Protein AF-A0A170VTJ0-F1 (afdb_monomer)

pLDDT: mean 81.08, std 13.84, range [34.47, 97.25]

Foldseek 3Di:
DVVQVVCVVVVHHGDDDPPDQQWFAQDWADPQDADPVVRDGQDTADGRDHFAFDDDVPVPDGGGVVVLVVLVVVLVVCVVVQWDQFPVRDIDGLDPPCNVVQSVCQACVPPPHRHNVHYNNPVVVVVRNRCNPVPD

Radius of gyration: 18.06 Å; Cα contacts (8 Å, |Δi|>4): 154; chains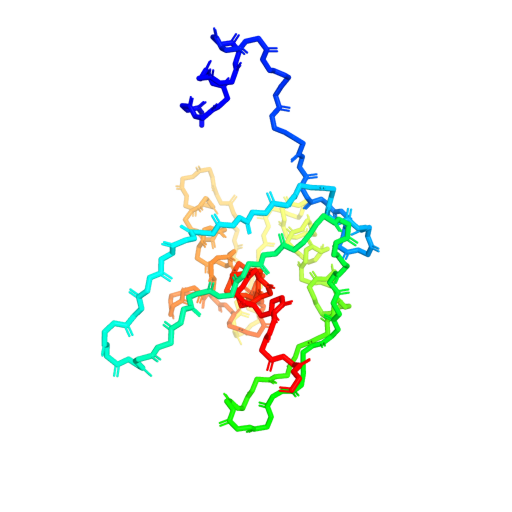: 1; bounding box: 44×30×50 Å

Secondary structure (DSSP, 8-state):
-HHHHHHHHTT-PPPPP---TTS-B---B----EETTTTEEPPPBPTTBPP--EEETTTTEEE-HHHHHHHHHHHHHHHHHTEEE-TTS-EEE--TTTHHHHHHHHHHT-TT-S-TTS--HHHHHHHHHH-TTS--

Structure (mmCIF, N/CA/C/O backbone):
data_AF-A0A170VTJ0-F1
#
_entry.id   AF-A0A170VTJ0-F1
#
loop_
_atom_site.group_PDB
_atom_site.id
_atom_site.type_symbol
_atom_site.label_atom_id
_atom_site.label_alt_id
_atom_site.label_comp_id
_atom_site.label_asym_id
_atom_site.label_entity_id
_atom_site.label_seq_id
_atom_site.pdbx_PDB_ins_code
_atom_sit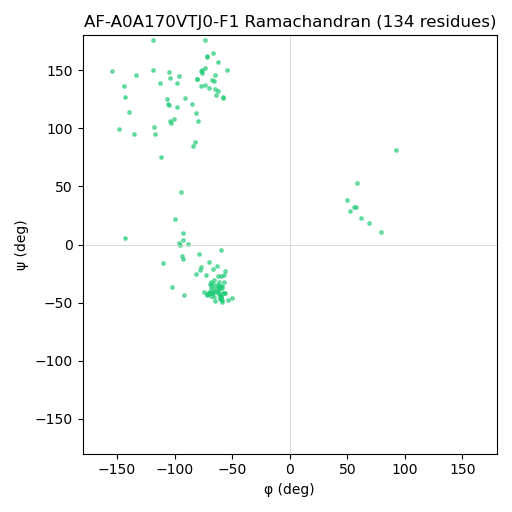e.Cartn_x
_atom_site.Cartn_y
_atom_site.Cartn_z
_atom_site.occupancy
_atom_site.B_iso_or_equiv
_atom_site.auth_seq_id
_atom_site.auth_comp_id
_atom_site.auth_asym_id
_atom_site.auth_atom_id
_atom_site.pdbx_PDB_model_num
ATOM 1 N N . ALA A 1 1 ? -12.812 7.805 -6.787 1.00 85.88 1 ALA A N 1
ATOM 2 C CA . ALA A 1 1 ? -13.936 7.793 -7.757 1.00 85.88 1 ALA A CA 1
ATOM 3 C C . ALA A 1 1 ? -13.536 8.336 -9.134 1.00 85.88 1 ALA A C 1
ATOM 5 O O . ALA A 1 1 ? -13.617 7.577 -10.090 1.00 85.88 1 ALA A O 1
ATOM 6 N N . ARG A 1 2 ? -13.043 9.583 -9.238 1.00 95.25 2 ARG A N 1
ATOM 7 C CA . ARG A 1 2 ? -12.672 10.238 -10.515 1.00 95.25 2 ARG A CA 1
ATOM 8 C C . ARG A 1 2 ? -11.767 9.395 -11.427 1.00 95.25 2 ARG A C 1
ATOM 10 O O . ARG A 1 2 ? -12.092 9.212 -12.588 1.00 95.25 2 ARG A O 1
ATOM 17 N N . TYR A 1 3 ? -10.712 8.785 -10.882 1.00 94.06 3 TYR A N 1
ATOM 18 C CA . TYR A 1 3 ? -9.784 7.955 -11.666 1.00 94.06 3 TYR A CA 1
ATOM 19 C C . TYR A 1 3 ? -10.463 6.794 -12.419 1.00 94.06 3 TYR A C 1
ATOM 21 O O . TYR A 1 3 ? -10.166 6.553 -13.582 1.00 94.06 3 TYR A O 1
ATOM 29 N N . ASN A 1 4 ? -11.419 6.097 -11.792 1.00 93.94 4 ASN A N 1
ATOM 30 C CA . ASN A 1 4 ? -12.151 5.022 -12.470 1.00 93.94 4 ASN A CA 1
ATOM 31 C C . ASN A 1 4 ? -13.058 5.552 -13.585 1.00 93.94 4 ASN A C 1
ATOM 33 O O . ASN A 1 4 ? -13.262 4.851 -14.569 1.00 93.94 4 ASN A O 1
ATOM 37 N N . PHE A 1 5 ? -13.598 6.762 -13.435 1.00 96.25 5 PHE A N 1
ATOM 38 C CA . PHE A 1 5 ? -14.423 7.378 -14.469 1.00 96.25 5 PHE A CA 1
ATOM 39 C C . PHE A 1 5 ? -13.593 7.661 -15.724 1.00 96.25 5 PHE A C 1
ATOM 41 O O . PHE A 1 5 ? -13.950 7.202 -16.804 1.00 96.25 5 PHE A O 1
ATOM 48 N N . GLU A 1 6 ? -12.422 8.280 -15.557 1.00 96.69 6 GLU A N 1
ATOM 49 C CA . GLU A 1 6 ? -11.484 8.527 -16.658 1.00 96.69 6 GLU A CA 1
ATOM 50 C C . GLU A 1 6 ? -11.071 7.237 -17.373 1.00 96.69 6 GLU A C 1
ATOM 52 O O . GLU A 1 6 ? -11.042 7.182 -18.601 1.00 96.69 6 GLU A O 1
ATOM 57 N N . ARG A 1 7 ? -10.805 6.159 -16.625 1.00 97.06 7 ARG A N 1
ATOM 58 C CA . ARG A 1 7 ? -10.490 4.847 -17.213 1.00 97.06 7 ARG A CA 1
ATOM 59 C C . ARG A 1 7 ? -11.613 4.342 -18.111 1.00 97.06 7 ARG A C 1
ATOM 61 O O . ARG A 1 7 ? -11.345 3.953 -19.243 1.00 97.06 7 ARG A O 1
ATOM 68 N N . LEU A 1 8 ? -12.855 4.394 -17.635 1.00 96.50 8 LEU A N 1
ATOM 69 C CA . LEU A 1 8 ? -14.015 3.952 -18.409 1.00 96.50 8 LEU A CA 1
ATOM 70 C C . LEU A 1 8 ? -14.219 4.810 -19.666 1.00 96.50 8 LEU A C 1
ATOM 72 O O . LEU A 1 8 ? -14.475 4.258 -20.733 1.00 96.50 8 LEU A O 1
ATOM 76 N N . CYS A 1 9 ? -14.026 6.130 -19.574 1.00 97.19 9 CYS A N 1
ATOM 77 C CA . CYS A 1 9 ? -14.058 7.029 -20.732 1.00 97.19 9 CYS A CA 1
ATOM 78 C C . CYS A 1 9 ? -12.960 6.720 -21.763 1.00 97.19 9 CYS A C 1
ATOM 80 O O . CYS A 1 9 ? -13.150 6.969 -22.949 1.00 97.19 9 CYS A O 1
ATOM 82 N N . ASN A 1 10 ? -11.843 6.137 -21.327 1.00 97.25 10 ASN A N 1
ATOM 83 C CA . ASN A 1 10 ? -10.725 5.729 -22.179 1.00 97.25 10 ASN A CA 1
ATOM 84 C C . ASN A 1 10 ? -10.731 4.221 -22.504 1.00 97.25 10 ASN A C 1
ATOM 86 O O . ASN A 1 10 ? -9.693 3.662 -22.852 1.00 97.25 10 ASN A O 1
ATOM 90 N N . ASN A 1 11 ? -11.888 3.551 -22.400 1.00 95.88 11 ASN A N 1
ATOM 91 C CA . ASN A 1 11 ? -12.061 2.125 -22.709 1.00 95.88 11 ASN A CA 1
ATOM 92 C C . ASN A 1 11 ? -11.137 1.184 -21.903 1.00 95.88 11 ASN A C 1
ATOM 94 O O . ASN A 1 11 ? -10.714 0.128 -22.374 1.00 95.88 11 ASN A O 1
ATOM 98 N N . LEU A 1 12 ? -10.813 1.569 -20.669 1.00 96.50 12 LEU A N 1
ATOM 99 C CA . LEU A 1 12 ? -10.052 0.760 -19.724 1.00 96.50 12 LEU A CA 1
ATOM 100 C C . LEU A 1 12 ? -10.978 0.176 -18.655 1.00 96.50 12 LEU A C 1
ATOM 102 O O . LEU A 1 12 ? -11.888 0.836 -18.150 1.00 96.50 12 LEU A O 1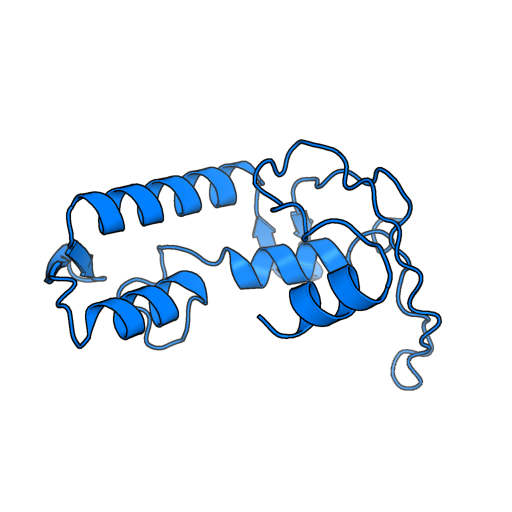
ATOM 106 N N . ALA A 1 13 ? -10.691 -1.058 -18.238 1.00 96.06 13 ALA A N 1
ATOM 107 C CA . ALA A 1 13 ? -11.365 -1.676 -17.102 1.00 96.06 13 ALA A CA 1
ATOM 108 C C . ALA A 1 13 ? -11.101 -0.899 -15.798 1.00 96.06 13 ALA A C 1
ATOM 110 O O . ALA A 1 13 ? -10.087 -0.204 -15.662 1.00 96.06 13 ALA A O 1
ATOM 111 N N . ARG A 1 14 ? -11.997 -1.055 -14.813 1.00 94.50 14 ARG A N 1
ATOM 112 C CA . ARG A 1 14 ? -11.826 -0.501 -13.457 1.00 94.50 14 ARG A CA 1
ATOM 113 C C . ARG A 1 14 ? -10.493 -0.939 -12.844 1.00 94.50 14 ARG A C 1
ATOM 115 O O . ARG A 1 14 ? -10.003 -2.027 -13.131 1.00 94.50 14 ARG A O 1
ATOM 122 N N . THR A 1 15 ? -9.929 -0.099 -11.982 1.00 93.62 15 THR A N 1
ATOM 123 C CA . THR A 1 15 ? -8.649 -0.373 -11.318 1.00 93.62 15 THR A CA 1
ATOM 124 C C . THR A 1 15 ? -8.703 -1.675 -10.515 1.00 93.62 15 THR A C 1
ATOM 126 O O . THR A 1 15 ? -9.583 -1.846 -9.666 1.00 93.62 15 THR A O 1
ATOM 129 N N . LYS A 1 16 ? -7.743 -2.574 -10.764 1.00 93.00 16 LYS A N 1
ATOM 130 C CA . LYS A 1 16 ? -7.517 -3.781 -9.961 1.00 93.00 16 LYS A CA 1
ATOM 131 C C . LYS A 1 16 ? -6.961 -3.362 -8.598 1.00 93.00 16 LYS A C 1
ATOM 133 O O . LYS A 1 16 ? -6.100 -2.492 -8.512 1.00 93.00 16 LYS A O 1
ATOM 138 N N . ARG A 1 17 ? -7.487 -3.941 -7.519 1.00 89.69 17 ARG A N 1
ATOM 139 C CA . ARG A 1 17 ? -6.985 -3.672 -6.164 1.00 89.69 17 ARG A CA 1
ATOM 140 C C . ARG A 1 17 ? -5.683 -4.442 -5.947 1.00 89.69 17 ARG A C 1
ATOM 142 O O . ARG A 1 17 ? -5.629 -5.627 -6.265 1.00 89.69 17 ARG A O 1
ATOM 149 N N . LEU A 1 18 ? -4.685 -3.799 -5.346 1.00 88.31 18 LEU A N 1
ATOM 150 C CA . LEU A 1 18 ? -3.472 -4.467 -4.880 1.00 88.31 18 LEU A CA 1
ATOM 151 C C . LEU A 1 18 ? -3.748 -5.108 -3.512 1.00 88.31 18 LEU A C 1
ATOM 153 O O . LEU A 1 18 ? -3.612 -4.460 -2.479 1.00 88.31 18 LEU A O 1
ATOM 157 N N . VAL A 1 19 ? -4.230 -6.353 -3.521 1.00 87.31 19 VAL A N 1
ATOM 158 C CA . VAL A 1 19 ? -4.610 -7.092 -2.297 1.00 87.31 19 VAL A CA 1
ATOM 159 C C . VAL A 1 19 ? -3.546 -8.112 -1.896 1.00 87.31 19 VAL A C 1
ATOM 161 O O . VAL A 1 19 ? -3.308 -8.320 -0.707 1.00 87.31 19 VAL A O 1
ATOM 164 N N . ASN A 1 20 ? -2.918 -8.749 -2.887 1.00 89.44 20 ASN A N 1
ATOM 165 C CA . ASN A 1 20 ? -1.847 -9.710 -2.678 1.00 89.44 20 ASN A CA 1
ATOM 166 C C . ASN A 1 20 ? -0.496 -9.037 -2.926 1.00 89.44 20 ASN A C 1
ATOM 168 O O . ASN A 1 20 ? -0.135 -8.756 -4.065 1.00 89.44 20 ASN A O 1
ATOM 172 N N . TRP A 1 21 ? 0.252 -8.791 -1.855 1.00 88.62 21 TRP A N 1
ATOM 173 C CA . TRP A 1 21 ? 1.559 -8.135 -1.920 1.00 88.62 21 TRP A CA 1
ATOM 174 C C . TRP A 1 21 ? 2.697 -9.065 -2.350 1.00 88.62 21 TRP A C 1
ATOM 176 O O . TRP A 1 21 ? 3.798 -8.599 -2.620 1.00 88.62 21 TRP A O 1
ATOM 186 N N . ARG A 1 22 ? 2.438 -10.373 -2.456 1.00 90.38 22 ARG A N 1
ATOM 187 C CA . ARG A 1 22 ? 3.415 -11.371 -2.922 1.00 90.38 22 ARG A CA 1
ATOM 188 C C . ARG A 1 22 ? 3.331 -11.620 -4.428 1.00 90.38 22 ARG A C 1
ATOM 190 O O . ARG A 1 22 ? 4.219 -12.254 -5.004 1.00 90.38 22 ARG A O 1
ATOM 197 N N . GLU A 1 23 ? 2.267 -11.141 -5.067 1.00 91.19 23 GLU A N 1
ATOM 198 C CA . GLU A 1 23 ? 2.116 -11.172 -6.518 1.00 91.19 23 GLU A CA 1
ATOM 199 C C . GLU A 1 23 ? 2.970 -10.083 -7.189 1.00 91.19 23 GLU A C 1
ATOM 201 O O . GLU A 1 23 ? 3.190 -9.016 -6.613 1.00 91.19 23 GLU A O 1
ATOM 206 N N . PRO A 1 24 ? 3.480 -10.340 -8.406 1.00 91.38 24 PRO A N 1
ATOM 207 C CA . PRO A 1 24 ? 4.172 -9.318 -9.178 1.00 91.38 24 PRO A CA 1
ATOM 208 C C . PRO A 1 24 ? 3.207 -8.197 -9.585 1.00 91.38 24 PRO A C 1
ATOM 210 O O . PRO A 1 24 ? 2.070 -8.451 -9.979 1.00 91.38 24 PRO A O 1
ATOM 213 N N . ILE A 1 25 ? 3.688 -6.956 -9.542 1.00 90.88 25 ILE A N 1
ATOM 214 C CA . ILE A 1 25 ? 2.962 -5.789 -10.047 1.00 90.88 25 ILE A CA 1
ATOM 215 C C . ILE A 1 25 ? 3.138 -5.755 -11.564 1.00 90.88 25 ILE A C 1
ATOM 217 O O . ILE A 1 25 ? 4.221 -5.449 -12.060 1.00 90.88 25 ILE A O 1
ATOM 221 N N . GLU A 1 26 ? 2.084 -6.094 -12.303 1.00 92.19 26 GLU A N 1
ATOM 222 C CA . GLU A 1 26 ? 2.102 -6.178 -13.769 1.00 92.19 26 GLU A CA 1
ATOM 223 C C . GLU A 1 26 ? 2.448 -4.816 -14.405 1.00 92.19 26 GLU A C 1
ATOM 225 O O . GLU A 1 26 ? 3.192 -4.739 -15.386 1.00 92.19 26 GLU A O 1
ATOM 230 N N . GLU A 1 27 ? 1.956 -3.721 -13.818 1.00 91.00 27 GLU A N 1
ATOM 231 C CA . GLU A 1 27 ? 2.084 -2.372 -14.357 1.00 91.00 27 GLU A CA 1
ATOM 232 C C . GLU A 1 27 ? 3.445 -1.718 -14.060 1.00 91.00 27 GLU A C 1
ATOM 234 O O . GLU A 1 27 ? 3.761 -1.321 -12.929 1.00 91.00 27 GLU A O 1
ATOM 239 N N . ALA A 1 28 ? 4.220 -1.504 -15.126 1.00 92.44 28 ALA A N 1
ATOM 240 C CA . ALA A 1 28 ? 5.412 -0.666 -15.098 1.00 92.44 28 ALA A CA 1
ATOM 241 C C . ALA A 1 28 ? 5.064 0.829 -15.020 1.00 92.44 28 ALA A C 1
ATOM 243 O O . ALA A 1 28 ? 4.051 1.279 -15.561 1.00 92.44 28 ALA A O 1
ATOM 244 N N . TYR A 1 29 ? 5.955 1.622 -14.427 1.00 90.94 29 TYR A N 1
ATOM 245 C CA . TYR A 1 29 ? 5.856 3.078 -14.427 1.00 90.94 29 TYR A CA 1
ATOM 246 C C . TYR A 1 29 ? 7.236 3.728 -14.541 1.00 90.94 29 TYR A C 1
ATOM 248 O O . TYR A 1 29 ? 8.140 3.453 -13.753 1.00 90.94 29 TYR A O 1
ATOM 256 N N . PHE A 1 30 ? 7.385 4.623 -15.520 1.00 91.88 30 PHE A N 1
ATOM 257 C CA . PHE A 1 30 ? 8.618 5.363 -15.781 1.00 91.88 30 PHE A CA 1
ATOM 258 C C . PHE A 1 30 ? 8.338 6.855 -15.590 1.00 91.88 30 PHE A C 1
ATOM 260 O O . PHE A 1 30 ? 7.764 7.468 -16.493 1.00 91.88 30 PHE A O 1
ATOM 267 N N . PRO A 1 31 ? 8.723 7.450 -14.446 1.00 90.06 31 PRO A N 1
ATOM 268 C CA . PRO A 1 31 ? 8.349 8.827 -14.126 1.00 90.06 31 PRO A CA 1
ATOM 269 C C . PRO A 1 31 ? 8.986 9.846 -15.076 1.00 90.06 31 PRO A C 1
ATOM 271 O O . PRO A 1 31 ? 8.391 10.886 -15.335 1.00 90.06 31 PRO A O 1
ATOM 274 N N . LYS A 1 32 ? 10.184 9.549 -15.607 1.00 89.50 32 LYS A N 1
ATOM 275 C CA . LYS A 1 32 ? 10.992 10.477 -16.426 1.00 89.50 32 LYS A CA 1
ATOM 276 C C . LYS A 1 32 ? 11.217 11.836 -15.736 1.00 89.50 32 LYS A C 1
ATOM 278 O O . LYS A 1 32 ? 11.357 12.855 -16.405 1.00 89.50 32 LYS A O 1
ATOM 283 N N . LEU A 1 33 ? 11.237 11.837 -14.402 1.00 88.19 33 LEU A N 1
ATOM 284 C CA . LEU A 1 33 ? 11.475 13.011 -13.567 1.00 88.19 33 LEU A CA 1
ATOM 285 C C . LEU A 1 33 ? 12.938 13.050 -13.131 1.00 88.19 33 LEU A C 1
ATOM 287 O O . LEU A 1 33 ? 13.485 12.026 -12.721 1.00 88.19 33 LEU A O 1
ATOM 291 N N . ASP A 1 34 ? 13.528 14.240 -13.152 1.00 87.12 34 ASP A N 1
ATOM 292 C CA . ASP A 1 34 ? 14.878 14.506 -12.655 1.00 87.12 34 ASP A CA 1
ATOM 293 C C . ASP A 1 34 ? 14.817 15.401 -11.409 1.00 87.12 34 ASP A C 1
ATOM 295 O O . ASP A 1 34 ? 14.002 16.325 -11.333 1.00 87.12 34 ASP A O 1
ATOM 299 N N . SER A 1 35 ? 15.644 15.106 -10.409 1.00 86.00 35 SER A N 1
ATOM 300 C CA . SER A 1 35 ? 15.735 15.863 -9.164 1.00 86.00 35 SER A CA 1
ATOM 301 C C . SER A 1 35 ? 16.992 16.722 -9.174 1.00 86.00 35 SER A C 1
ATOM 303 O O . SER A 1 35 ? 18.094 16.234 -8.937 1.00 86.00 35 SER A O 1
ATOM 305 N N . LEU A 1 36 ? 16.816 18.034 -9.359 1.00 86.38 36 LEU A N 1
ATOM 306 C CA . LEU A 1 36 ? 17.918 19.005 -9.361 1.00 86.38 36 LEU A CA 1
ATOM 307 C C . LEU A 1 36 ? 18.681 19.048 -8.026 1.00 86.38 36 LEU A C 1
ATOM 309 O O . LEU A 1 36 ? 19.888 19.262 -8.014 1.00 86.38 36 LEU A O 1
ATOM 313 N N . VAL A 1 37 ? 17.992 18.813 -6.904 1.00 87.69 37 VAL A N 1
ATOM 314 C CA . VAL A 1 37 ? 18.588 18.856 -5.556 1.00 87.69 37 VAL A CA 1
ATOM 315 C C . VAL A 1 37 ? 19.545 17.687 -5.336 1.00 87.69 37 VAL A C 1
ATOM 317 O O . VAL A 1 37 ? 20.623 17.861 -4.779 1.00 87.69 37 VAL A O 1
ATOM 320 N N . SER A 1 38 ? 19.154 16.493 -5.783 1.00 82.56 38 SER A N 1
ATOM 321 C CA . SER A 1 38 ? 19.975 15.286 -5.631 1.00 82.56 38 SER A CA 1
ATOM 322 C C . SER A 1 38 ? 20.868 15.007 -6.842 1.00 82.56 38 SER A C 1
ATOM 324 O O . SER A 1 38 ? 21.737 14.142 -6.759 1.00 82.56 38 SER A O 1
ATOM 326 N N . SER A 1 39 ? 20.661 15.731 -7.952 1.00 85.62 39 SER A N 1
ATOM 327 C CA . SER A 1 39 ? 21.246 15.445 -9.269 1.00 85.62 39 SER A CA 1
ATOM 328 C C . SER A 1 39 ? 21.047 13.981 -9.687 1.00 85.62 39 SER A C 1
ATOM 330 O O . SER A 1 39 ? 21.950 13.341 -10.227 1.00 85.62 39 SER A O 1
ATOM 332 N N . ARG A 1 40 ? 19.872 13.421 -9.365 1.00 83.25 40 ARG A N 1
ATOM 333 C CA . ARG A 1 40 ? 19.494 12.031 -9.645 1.00 83.25 40 ARG A CA 1
ATOM 334 C C . ARG A 1 40 ? 18.098 11.962 -10.247 1.00 83.25 40 ARG A C 1
ATOM 336 O O . ARG A 1 40 ? 17.188 12.690 -9.856 1.00 83.25 40 ARG A O 1
ATOM 343 N N . VAL A 1 41 ? 17.921 10.994 -11.137 1.00 86.19 41 VAL A N 1
ATOM 344 C CA . VAL A 1 41 ? 16.634 10.676 -11.761 1.00 86.19 41 V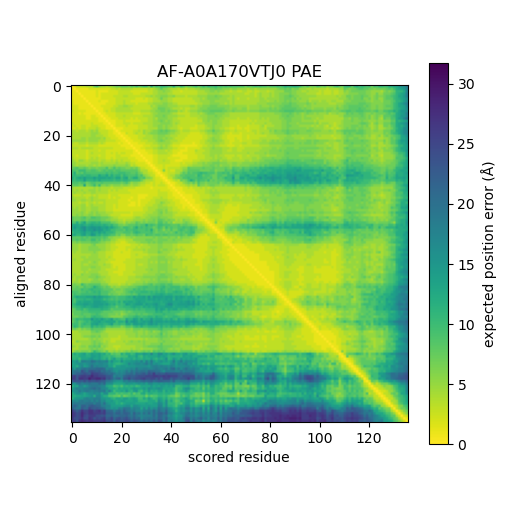AL A CA 1
ATOM 345 C C . VAL A 1 41 ? 15.797 9.819 -10.814 1.00 86.19 41 VAL A C 1
ATOM 347 O O . VAL A 1 41 ? 16.327 8.927 -10.147 1.00 86.19 41 VAL A O 1
ATOM 350 N N . TRP A 1 42 ? 14.484 10.057 -10.780 1.00 85.56 42 TRP A N 1
ATOM 351 C CA . TRP A 1 42 ? 13.567 9.203 -10.029 1.00 85.56 42 TRP A CA 1
ATOM 352 C C . TRP A 1 42 ? 13.544 7.788 -10.619 1.00 85.56 42 TRP A C 1
ATOM 354 O O . TRP A 1 42 ? 13.340 7.627 -11.829 1.00 85.56 42 TRP A O 1
ATOM 364 N N . PRO A 1 43 ? 13.729 6.757 -9.783 1.00 84.56 43 PRO A N 1
ATOM 365 C CA . PRO A 1 43 ? 13.861 5.390 -10.253 1.00 84.56 43 PRO A CA 1
ATOM 366 C C . PRO A 1 43 ? 12.567 4.888 -10.923 1.00 84.56 43 PRO A C 1
ATOM 368 O O . PRO A 1 43 ? 11.477 5.091 -10.384 1.00 84.56 43 PRO A O 1
ATOM 371 N N . PRO A 1 44 ? 12.639 4.237 -12.099 1.00 88.12 44 PRO A N 1
ATOM 372 C CA . PRO A 1 44 ? 11.470 3.610 -12.710 1.00 88.12 44 PRO A CA 1
ATOM 373 C C . PRO A 1 44 ? 11.114 2.275 -12.048 1.00 88.12 44 PRO A C 1
ATOM 375 O O . PRO A 1 44 ? 11.994 1.520 -11.657 1.00 88.12 44 PRO A O 1
ATOM 378 N N . ARG A 1 45 ? 9.833 1.903 -12.024 1.00 91.38 45 ARG A N 1
ATOM 379 C CA . ARG A 1 45 ? 9.420 0.536 -11.677 1.00 91.38 45 ARG A CA 1
ATOM 380 C C . ARG A 1 45 ? 9.172 -0.262 -12.950 1.00 91.38 45 ARG A C 1
ATOM 382 O O . ARG A 1 45 ? 8.296 0.089 -13.742 1.00 91.38 45 ARG A O 1
ATOM 389 N N . PHE A 1 46 ? 9.937 -1.331 -13.147 1.00 90.94 46 PHE A N 1
ATOM 390 C CA . PHE A 1 46 ? 9.757 -2.235 -14.282 1.00 90.94 46 PHE A CA 1
ATOM 391 C C . PHE A 1 46 ? 8.490 -3.090 -14.130 1.00 90.94 46 PHE A C 1
ATOM 393 O O . PHE A 1 46 ? 7.924 -3.217 -13.047 1.00 90.94 46 PHE A O 1
ATOM 400 N N . ALA A 1 47 ? 8.024 -3.663 -15.241 1.00 92.56 47 ALA A N 1
ATOM 401 C CA . ALA A 1 47 ? 6.885 -4.574 -15.216 1.00 92.56 47 ALA A CA 1
ATOM 402 C C . ALA A 1 47 ? 7.235 -5.837 -14.419 1.00 92.56 47 ALA A C 1
ATOM 404 O O . ALA A 1 47 ? 8.361 -6.332 -14.491 1.00 92.56 47 ALA A O 1
ATOM 405 N N . ASN A 1 48 ? 6.245 -6.392 -13.726 1.00 92.44 48 ASN A N 1
ATOM 406 C CA . ASN A 1 48 ? 6.344 -7.608 -12.919 1.00 92.44 48 ASN A CA 1
ATOM 407 C C . ASN A 1 48 ? 7.322 -7.528 -11.736 1.00 92.44 48 ASN A C 1
ATOM 409 O O . ASN A 1 48 ? 7.784 -8.561 -11.242 1.00 92.44 48 ASN A O 1
ATOM 413 N N . THR A 1 49 ? 7.629 -6.322 -11.253 1.00 89.69 49 THR A N 1
ATOM 414 C CA . THR A 1 49 ? 8.379 -6.152 -10.006 1.00 89.69 49 THR A CA 1
ATOM 415 C C . THR A 1 49 ? 7.580 -6.739 -8.843 1.00 89.69 49 THR A C 1
ATOM 417 O O . THR A 1 49 ? 6.387 -6.473 -8.695 1.00 89.69 49 THR A O 1
ATOM 420 N N . LYS A 1 50 ? 8.244 -7.545 -8.014 1.00 89.25 50 LYS A N 1
ATOM 421 C CA . LYS A 1 50 ? 7.683 -8.076 -6.769 1.00 89.25 50 LYS A CA 1
ATOM 422 C C . LYS A 1 50 ? 8.116 -7.204 -5.604 1.00 89.25 50 LYS A C 1
ATOM 424 O O . LYS A 1 50 ? 9.245 -6.719 -5.596 1.00 89.25 50 LYS A O 1
ATOM 429 N N . LEU A 1 51 ? 7.230 -7.051 -4.628 1.00 88.19 51 LEU A N 1
ATOM 430 C CA . LEU A 1 51 ? 7.604 -6.479 -3.342 1.00 88.19 51 LEU A CA 1
ATOM 431 C C . LEU A 1 51 ? 8.556 -7.450 -2.631 1.00 88.19 51 LEU A C 1
ATOM 433 O O . LEU A 1 51 ? 8.408 -8.671 -2.737 1.00 88.19 51 LEU A O 1
ATOM 437 N N . SER A 1 52 ? 9.550 -6.900 -1.948 1.00 87.19 52 SER A N 1
ATOM 438 C CA . SER A 1 52 ? 10.501 -7.632 -1.105 1.00 87.19 52 SER A CA 1
ATOM 439 C C . SER A 1 52 ? 10.389 -7.136 0.331 1.00 87.19 52 SER A C 1
ATOM 441 O O . SER A 1 52 ? 9.651 -6.202 0.585 1.00 87.19 52 SER A O 1
ATOM 443 N N . ASP A 1 53 ? 11.105 -7.716 1.281 1.00 87.00 53 ASP A N 1
ATOM 444 C CA . ASP A 1 53 ? 11.221 -7.090 2.601 1.00 87.00 53 ASP A CA 1
ATOM 445 C C . ASP A 1 53 ? 12.210 -5.907 2.524 1.00 87.00 53 ASP A C 1
ATOM 447 O O . ASP A 1 53 ? 13.119 -5.906 1.682 1.00 87.00 53 ASP A O 1
ATOM 451 N N . ILE A 1 54 ? 12.023 -4.878 3.359 1.00 83.12 54 ILE A N 1
ATOM 452 C CA . ILE A 1 54 ? 12.900 -3.697 3.416 1.00 83.12 54 ILE A CA 1
ATOM 453 C C . ILE A 1 54 ? 13.737 -3.780 4.682 1.00 83.12 54 ILE A C 1
ATOM 455 O O . ILE A 1 54 ? 13.207 -3.827 5.788 1.00 83.12 54 ILE A O 1
ATOM 459 N N . ASN A 1 55 ? 15.055 -3.707 4.520 1.00 84.69 55 ASN A N 1
ATOM 460 C CA . ASN A 1 55 ? 15.986 -3.519 5.624 1.00 84.69 55 ASN A CA 1
ATOM 461 C C . ASN A 1 55 ? 17.032 -2.467 5.236 1.00 84.69 55 ASN A C 1
ATOM 463 O O . ASN A 1 55 ? 18.015 -2.771 4.559 1.00 84.69 55 ASN A O 1
ATOM 467 N N . ARG A 1 56 ? 16.788 -1.215 5.627 1.00 77.94 56 ARG A N 1
ATOM 468 C CA . ARG A 1 56 ? 17.637 -0.054 5.344 1.00 77.94 56 ARG A CA 1
ATOM 469 C C . ARG A 1 56 ? 18.165 0.512 6.652 1.00 77.94 56 ARG A C 1
ATOM 471 O O . ARG A 1 56 ? 17.524 1.336 7.297 1.00 77.94 56 ARG A O 1
ATOM 478 N N . GLU A 1 57 ? 19.367 0.086 7.020 1.00 78.00 57 GLU A N 1
ATOM 479 C CA . GLU A 1 57 ? 20.020 0.512 8.265 1.00 78.00 57 GLU A CA 1
ATOM 480 C C . GLU A 1 57 ? 20.263 2.027 8.308 1.00 78.00 57 GLU A C 1
ATOM 482 O O . GLU A 1 57 ? 20.057 2.653 9.345 1.00 78.00 57 GLU A O 1
ATOM 487 N N . MET A 1 58 ? 20.638 2.628 7.171 1.00 76.38 58 MET A N 1
ATOM 488 C CA . MET A 1 58 ? 20.893 4.070 7.066 1.00 76.38 58 MET A CA 1
ATOM 489 C C . MET A 1 58 ? 19.659 4.924 7.363 1.00 76.38 58 MET A C 1
ATOM 491 O O . MET A 1 58 ? 19.784 5.985 7.969 1.00 76.38 58 MET A O 1
ATOM 495 N N . ASP A 1 59 ? 18.484 4.452 6.953 1.00 72.12 59 ASP A N 1
ATOM 496 C CA . ASP A 1 59 ? 17.217 5.161 7.139 1.00 72.12 59 ASP A CA 1
ATOM 497 C C . ASP A 1 59 ? 16.477 4.693 8.401 1.00 72.12 59 ASP A C 1
ATOM 499 O O . ASP A 1 59 ? 15.409 5.207 8.707 1.00 72.12 59 ASP A O 1
ATOM 503 N N . GLN A 1 60 ? 17.048 3.732 9.142 1.00 76.12 60 GLN A N 1
ATOM 504 C CA . GLN A 1 60 ? 16.433 3.070 10.300 1.00 76.12 60 GLN A CA 1
ATOM 505 C C . GLN A 1 60 ? 15.070 2.433 9.977 1.00 76.12 60 GLN A C 1
ATOM 507 O O . GLN A 1 60 ? 14.188 2.346 10.829 1.00 76.12 60 GLN A O 1
ATOM 512 N N . ILE A 1 61 ? 14.908 1.964 8.738 1.00 75.69 61 ILE A N 1
ATOM 513 C CA . ILE A 1 61 ? 13.665 1.386 8.227 1.00 75.69 61 ILE A CA 1
ATOM 514 C C . ILE A 1 61 ? 13.832 -0.126 8.128 1.00 75.69 61 ILE A C 1
ATOM 516 O O . ILE A 1 61 ? 14.685 -0.619 7.387 1.00 75.69 61 ILE A O 1
ATOM 520 N N . ARG A 1 62 ? 12.982 -0.870 8.837 1.00 81.25 62 ARG A N 1
ATOM 521 C CA . ARG A 1 62 ? 12.900 -2.325 8.721 1.00 81.25 62 ARG A CA 1
ATOM 522 C C . ARG A 1 62 ? 11.447 -2.770 8.756 1.00 81.25 62 ARG A C 1
ATOM 524 O O . ARG A 1 62 ? 10.802 -2.643 9.792 1.00 81.25 62 ARG A O 1
ATOM 531 N N . TYR A 1 63 ? 10.975 -3.314 7.642 1.00 81.88 63 TYR A N 1
ATOM 532 C CA . TYR A 1 63 ? 9.610 -3.802 7.508 1.00 81.88 63 TYR A CA 1
ATOM 533 C C . TYR A 1 63 ? 9.559 -5.047 6.636 1.00 81.88 63 TYR A C 1
ATOM 535 O O . TYR A 1 63 ? 10.145 -5.080 5.550 1.00 81.88 63 TYR A O 1
ATOM 543 N N . ASP A 1 64 ? 8.780 -6.020 7.093 1.00 85.75 64 ASP A N 1
ATOM 544 C CA . ASP A 1 64 ? 8.537 -7.257 6.368 1.00 85.75 64 ASP A CA 1
ATOM 545 C C . ASP A 1 64 ? 7.128 -7.230 5.755 1.00 85.75 64 ASP A C 1
ATOM 547 O O . ASP A 1 64 ? 6.177 -6.694 6.336 1.00 85.75 64 ASP A O 1
ATOM 551 N N . ILE A 1 65 ? 6.942 -7.873 4.599 1.00 86.81 65 ILE A N 1
ATOM 552 C CA . ILE A 1 65 ? 5.615 -8.007 3.963 1.00 86.81 65 ILE A CA 1
ATOM 553 C C . ILE A 1 65 ? 4.620 -8.677 4.926 1.00 86.81 65 ILE A C 1
ATOM 555 O O . ILE A 1 65 ? 3.426 -8.370 4.931 1.00 86.81 65 ILE A O 1
ATOM 559 N N . GLN A 1 66 ? 5.115 -9.573 5.781 1.00 88.94 66 GLN A N 1
ATOM 560 C CA . GLN A 1 66 ? 4.316 -10.250 6.796 1.00 88.94 66 GLN A CA 1
ATOM 561 C C . GLN A 1 66 ? 3.728 -9.283 7.836 1.00 88.94 66 GLN A C 1
ATOM 563 O O . GLN A 1 66 ? 2.603 -9.495 8.298 1.00 88.94 66 GLN A O 1
ATOM 568 N N . ASP A 1 67 ? 4.446 -8.218 8.198 1.00 85.19 67 ASP A N 1
ATOM 569 C CA . ASP A 1 67 ? 3.931 -7.221 9.139 1.00 85.19 67 ASP A CA 1
ATOM 570 C C . ASP A 1 67 ? 2.753 -6.462 8.532 1.00 85.19 67 ASP A C 1
ATOM 572 O O . ASP A 1 67 ? 1.721 -6.285 9.187 1.00 85.19 67 ASP A O 1
ATOM 576 N N . MET A 1 68 ? 2.845 -6.123 7.244 1.00 84.25 68 MET A N 1
ATOM 577 C CA . MET A 1 68 ? 1.734 -5.517 6.513 1.00 84.25 68 MET A CA 1
ATOM 578 C C . MET A 1 68 ? 0.514 -6.444 6.486 1.00 84.25 68 MET A C 1
ATOM 580 O O . MET A 1 68 ? -0.614 -5.991 6.707 1.00 84.25 68 MET A O 1
ATOM 584 N N . GLU A 1 69 ? 0.716 -7.747 6.229 1.00 88.31 69 GLU A N 1
ATOM 585 C CA . GLU A 1 69 ? -0.363 -8.756 6.206 1.00 88.31 69 GLU A CA 1
ATOM 586 C C . GLU A 1 69 ? -1.056 -8.819 7.567 1.00 88.31 69 GLU A C 1
ATOM 588 O O . GLU A 1 69 ? -2.285 -8.751 7.654 1.00 88.31 69 GLU A O 1
ATOM 593 N N . ARG A 1 70 ? -0.264 -8.824 8.640 1.00 87.44 70 ARG A N 1
ATOM 594 C CA . ARG A 1 70 ? -0.762 -8.827 10.013 1.00 87.44 70 ARG A CA 1
ATOM 595 C C . ARG A 1 70 ? -1.573 -7.580 10.348 1.00 87.44 70 ARG A C 1
ATOM 597 O O . ARG A 1 70 ? -2.587 -7.680 11.039 1.00 87.44 70 ARG A O 1
ATOM 604 N N . TRP A 1 71 ? -1.133 -6.405 9.912 1.00 84.50 71 TRP A N 1
ATOM 605 C CA . TRP A 1 71 ? -1.865 -5.164 10.158 1.00 84.50 71 TRP A CA 1
ATOM 606 C C . TRP A 1 71 ? -3.181 -5.133 9.389 1.00 84.50 71 TRP A C 1
ATOM 608 O O . TRP A 1 71 ? -4.221 -4.860 9.983 1.00 84.50 71 TRP A O 1
ATOM 618 N N . ARG A 1 72 ? -3.185 -5.526 8.113 1.00 86.56 72 ARG A N 1
ATOM 619 C CA . ARG A 1 72 ? -4.423 -5.645 7.332 1.00 86.56 72 ARG A CA 1
ATOM 620 C C . ARG A 1 72 ? -5.451 -6.526 8.042 1.00 86.56 72 ARG A C 1
ATOM 622 O O . ARG A 1 72 ? -6.608 -6.135 8.182 1.00 86.56 72 ARG A O 1
ATOM 629 N N . ASP A 1 73 ? -5.022 -7.687 8.524 1.00 88.88 73 ASP A N 1
ATOM 630 C CA . ASP A 1 73 ? -5.910 -8.636 9.195 1.00 88.88 73 ASP A CA 1
ATOM 631 C C . ASP A 1 73 ? -6.438 -8.076 10.529 1.00 88.88 73 ASP A C 1
ATOM 633 O O . ASP A 1 73 ? -7.601 -8.286 10.878 1.00 88.88 73 ASP A O 1
ATOM 637 N N . ARG A 1 74 ? -5.634 -7.278 11.245 1.00 85.81 74 ARG A N 1
ATOM 638 C CA . ARG A 1 74 ? -6.079 -6.550 12.445 1.00 85.81 74 ARG A CA 1
ATOM 639 C C . ARG A 1 74 ? -7.090 -5.443 12.127 1.00 85.81 74 ARG A C 1
ATOM 641 O O . ARG A 1 74 ? -8.029 -5.283 12.900 1.00 85.81 74 ARG A O 1
ATOM 648 N N . ILE A 1 75 ? -6.942 -4.709 11.016 1.00 86.06 75 ILE A N 1
ATOM 649 C CA . ILE A 1 75 ? -7.953 -3.725 10.573 1.00 86.06 75 ILE A CA 1
ATOM 650 C C . ILE A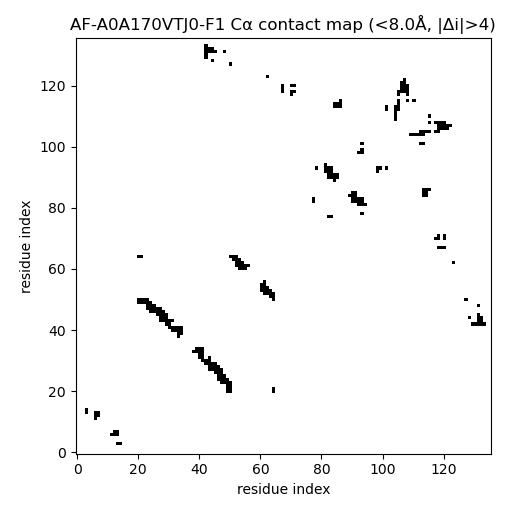 1 75 ? -9.269 -4.450 10.312 1.00 86.06 75 ILE A C 1
ATOM 652 O O . ILE A 1 75 ? -10.312 -4.013 10.791 1.00 86.06 75 ILE A O 1
ATOM 656 N N . TYR A 1 76 ? -9.231 -5.579 9.597 1.00 89.12 76 TYR A N 1
ATOM 657 C CA . TYR A 1 76 ? -10.441 -6.355 9.337 1.00 89.12 76 TYR A CA 1
ATOM 658 C C . TYR A 1 76 ? -11.085 -6.859 10.626 1.00 89.12 76 TYR A C 1
ATOM 660 O O . TYR A 1 76 ? -12.300 -6.752 10.771 1.00 89.12 76 TYR A O 1
ATOM 668 N N . ALA A 1 77 ? -10.288 -7.340 11.582 1.00 88.75 77 ALA A N 1
ATOM 669 C CA . ALA A 1 77 ? -10.794 -7.753 12.885 1.00 88.75 77 ALA A CA 1
ATOM 670 C C . ALA A 1 77 ? -11.483 -6.598 13.631 1.00 88.75 77 ALA A C 1
ATOM 672 O O . ALA A 1 77 ? -12.586 -6.794 14.131 1.00 88.75 77 ALA A O 1
ATOM 673 N N . ALA A 1 78 ? -10.883 -5.403 13.646 1.00 85.81 78 ALA A N 1
ATOM 674 C CA . ALA A 1 78 ? -11.456 -4.223 14.295 1.00 85.81 78 ALA A CA 1
ATOM 675 C C . ALA A 1 78 ? -12.751 -3.732 13.621 1.00 85.81 78 ALA A C 1
ATOM 677 O O . ALA A 1 78 ? -13.700 -3.327 14.291 1.00 85.81 78 ALA A O 1
ATOM 678 N N . ILE A 1 79 ? -12.817 -3.800 12.288 1.00 88.44 79 ILE A N 1
ATOM 679 C CA . ILE A 1 79 ? -14.035 -3.480 11.533 1.00 88.44 79 ILE A CA 1
ATOM 680 C C . ILE A 1 79 ? -15.133 -4.508 11.836 1.00 88.44 79 ILE A C 1
ATOM 682 O O . ILE A 1 79 ? -16.285 -4.129 12.022 1.00 88.44 79 ILE A O 1
ATOM 686 N N . HIS A 1 80 ? -14.793 -5.799 11.907 1.00 90.56 80 HIS A N 1
ATOM 687 C CA . HIS A 1 80 ? -15.759 -6.857 12.209 1.00 90.56 80 HIS A CA 1
ATOM 688 C C . HIS A 1 80 ? -16.275 -6.798 13.652 1.00 90.56 80 HIS A C 1
ATOM 690 O O . HIS A 1 80 ? -17.443 -7.104 13.880 1.00 90.56 80 HIS A O 1
ATOM 696 N N . SER A 1 81 ? -15.434 -6.419 14.618 1.00 89.62 81 SER A N 1
ATOM 697 C CA . SER A 1 81 ? -15.855 -6.223 16.011 1.00 89.62 81 SER A CA 1
ATOM 698 C C . SER A 1 81 ? -16.602 -4.909 16.232 1.00 89.62 81 SER A C 1
ATOM 700 O O . SER A 1 81 ? -17.279 -4.773 17.246 1.00 89.62 81 SER A O 1
ATOM 702 N N . GLY A 1 82 ? -16.467 -3.939 15.321 1.00 88.06 82 GLY A N 1
ATOM 703 C CA . GLY A 1 82 ? -17.006 -2.591 15.497 1.00 88.06 82 GLY A CA 1
ATOM 704 C C . GLY A 1 82 ? -16.291 -1.794 16.591 1.00 88.06 82 GLY A C 1
ATOM 705 O O . GLY A 1 82 ? -16.845 -0.822 17.092 1.00 88.06 82 GLY A O 1
ATOM 706 N N . ALA A 1 83 ? -15.081 -2.197 16.987 1.00 86.56 83 ALA A N 1
ATOM 707 C CA . ALA A 1 83 ? -14.328 -1.538 18.047 1.00 86.56 83 ALA A CA 1
ATOM 708 C C . ALA A 1 83 ? -12.814 -1.739 17.899 1.00 86.56 83 ALA A C 1
ATOM 710 O O . ALA A 1 83 ? -12.354 -2.777 17.417 1.00 86.56 83 ALA A O 1
ATOM 711 N N . VAL A 1 84 ? -12.039 -0.756 18.355 1.00 85.44 84 VAL A N 1
ATOM 712 C CA . VAL A 1 84 ? -10.569 -0.725 18.315 1.00 85.44 84 VAL A CA 1
ATOM 713 C C . VAL A 1 84 ? -10.011 -0.660 19.736 1.00 85.44 84 VAL A C 1
ATOM 715 O O . VAL A 1 84 ? -10.632 -0.087 20.622 1.00 85.44 84 VAL A O 1
ATOM 718 N N . LEU A 1 85 ? -8.820 -1.218 19.961 1.00 82.44 85 LEU A N 1
ATOM 719 C CA . LEU A 1 85 ? -8.082 -1.051 21.215 1.00 82.44 85 LEU A CA 1
ATOM 720 C C . LEU A 1 85 ? -7.148 0.163 21.142 1.00 82.44 85 LEU A C 1
ATOM 722 O O 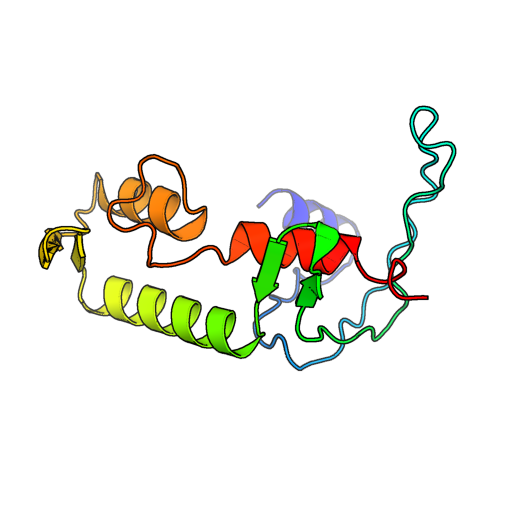. LEU A 1 85 ? -6.295 0.240 20.253 1.00 82.44 85 LEU A O 1
ATOM 726 N N . ASP A 1 86 ? -7.270 1.080 22.097 1.00 79.44 86 ASP A N 1
ATOM 727 C CA . ASP A 1 86 ? -6.342 2.199 22.248 1.00 79.44 86 ASP A CA 1
ATOM 728 C C . ASP A 1 86 ? -4.980 1.750 22.823 1.00 79.44 86 ASP A C 1
ATOM 730 O O . ASP A 1 86 ? -4.754 0.585 23.169 1.00 79.44 86 ASP A O 1
ATOM 734 N N . SER A 1 87 ? -4.036 2.687 22.916 1.00 75.00 87 SER A N 1
ATOM 735 C CA . SER A 1 87 ? -2.707 2.467 23.506 1.00 75.00 87 SER A CA 1
ATOM 736 C C . SER A 1 87 ? -2.716 2.099 24.997 1.00 75.00 87 SER A C 1
ATOM 738 O O . SER A 1 87 ? -1.727 1.564 25.493 1.00 75.00 87 SER A O 1
ATOM 740 N N . GLN A 1 88 ? -3.812 2.370 25.704 1.00 78.31 88 GLN A N 1
ATOM 741 C CA . GLN A 1 88 ? -4.033 2.053 27.116 1.00 78.31 88 GLN A CA 1
ATOM 742 C C . GLN A 1 88 ? -4.807 0.734 27.307 1.00 78.31 88 GLN A C 1
ATOM 744 O O . GLN A 1 88 ? -5.081 0.339 28.439 1.00 78.31 88 GLN A O 1
ATOM 749 N N . GLY A 1 89 ? -5.155 0.037 26.218 1.00 78.00 89 GLY A N 1
ATOM 750 C CA . GLY A 1 89 ? -5.943 -1.196 26.239 1.00 78.00 89 GLY A CA 1
ATOM 751 C C . GLY A 1 89 ? -7.450 -0.985 26.416 1.00 78.00 89 GLY A C 1
ATOM 752 O O . GLY A 1 89 ? -8.172 -1.958 26.633 1.00 78.00 89 GLY A O 1
ATOM 753 N N . GLN A 1 90 ? -7.943 0.251 26.322 1.00 83.50 90 GLN A N 1
ATOM 754 C CA . GLN A 1 90 ? -9.371 0.553 26.347 1.00 83.50 90 GLN A CA 1
ATOM 755 C C . GLN A 1 90 ? -9.995 0.305 24.977 1.00 83.50 90 GLN A C 1
ATOM 757 O O . GLN A 1 90 ? -9.399 0.566 23.933 1.00 83.50 90 GLN A O 1
ATOM 762 N N . THR A 1 91 ? -11.219 -0.215 24.989 1.00 84.25 91 THR A N 1
ATOM 763 C CA . THR A 1 91 ? -11.990 -0.455 23.769 1.00 84.25 91 THR A CA 1
ATOM 764 C C . THR A 1 91 ? -12.719 0.827 23.379 1.00 84.25 91 THR A C 1
ATOM 766 O O . THR A 1 91 ? -13.515 1.346 24.156 1.00 84.25 91 THR A O 1
ATOM 769 N N . VAL A 1 92 ? -12.441 1.327 22.180 1.00 85.75 92 VAL A N 1
ATOM 770 C CA . VAL A 1 92 ? -13.104 2.478 21.567 1.00 85.75 92 VAL A CA 1
ATOM 771 C C . VAL A 1 92 ? -14.051 1.960 20.492 1.00 85.75 92 VAL A C 1
ATOM 773 O O . VAL A 1 92 ? -13.623 1.292 19.549 1.00 85.75 92 VAL A O 1
ATOM 776 N N . GLU A 1 93 ? -15.341 2.244 20.639 1.00 88.19 93 GLU A N 1
ATOM 777 C CA . GLU A 1 93 ? -16.362 1.818 19.681 1.00 88.19 93 GLU A CA 1
ATOM 778 C C . GLU A 1 93 ? -16.297 2.636 18.384 1.00 88.19 93 GLU A C 1
ATOM 780 O O . GLU A 1 93 ? -16.167 3.862 18.389 1.00 88.19 93 GLU A O 1
ATOM 785 N N . LEU A 1 94 ? -16.425 1.952 17.249 1.00 86.81 94 LEU A N 1
ATOM 786 C CA . LEU A 1 94 ? -16.511 2.564 15.928 1.00 86.81 94 LEU A CA 1
ATOM 787 C C . LEU A 1 94 ? -17.961 2.977 15.663 1.00 86.81 94 LEU A C 1
ATOM 789 O O . LEU A 1 94 ? -18.742 2.241 15.061 1.00 86.81 94 LEU A O 1
ATOM 793 N N . THR A 1 95 ? -18.325 4.167 16.133 1.00 88.75 95 THR A N 1
ATOM 794 C CA . THR A 1 95 ? -19.665 4.734 15.925 1.00 88.75 95 THR A CA 1
ATOM 795 C C . THR A 1 95 ? -19.883 5.175 14.472 1.00 88.75 95 THR A C 1
ATOM 797 O O . THR A 1 95 ? -18.930 5.428 13.735 1.00 88.75 95 THR A O 1
ATOM 800 N N . GLU A 1 96 ? -21.139 5.345 14.044 1.00 86.12 96 GLU A N 1
ATOM 801 C CA . GLU A 1 96 ? -21.461 5.797 12.675 1.00 86.12 96 GLU A CA 1
ATOM 802 C C . GLU A 1 96 ? -20.873 7.174 12.326 1.00 86.12 96 GLU A C 1
ATOM 804 O O . GLU A 1 96 ? -20.617 7.467 11.158 1.00 86.12 96 GLU A O 1
ATOM 809 N N . ARG A 1 97 ? -20.663 8.031 13.333 1.00 88.44 97 ARG A N 1
ATOM 810 C CA . ARG A 1 97 ? -20.199 9.409 13.141 1.00 88.44 97 ARG A CA 1
ATOM 811 C C . ARG A 1 97 ? -18.680 9.539 13.200 1.00 88.44 97 ARG A C 1
ATOM 813 O O . ARG A 1 97 ? -18.113 10.263 12.388 1.00 88.44 97 ARG A O 1
ATOM 820 N N . GLU A 1 98 ? -18.039 8.870 14.155 1.00 85.56 98 GLU A N 1
ATOM 821 C CA . GLU A 1 98 ? -16.609 9.054 14.456 1.00 85.56 98 GLU A CA 1
AT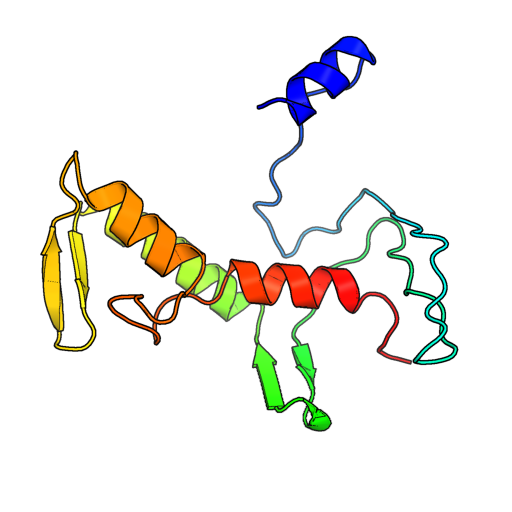OM 822 C C . GLU A 1 98 ? -15.760 7.841 14.057 1.00 85.56 98 GLU A C 1
ATOM 824 O O . GLU A 1 98 ? -14.549 7.957 13.882 1.00 85.56 98 GLU A O 1
ATOM 829 N N . GLY A 1 99 ? -16.382 6.684 13.808 1.00 85.50 99 GLY A N 1
ATOM 830 C CA . GLY A 1 99 ? -15.675 5.458 13.445 1.00 85.50 99 GLY A CA 1
ATOM 831 C C . GLY A 1 99 ? -14.827 5.598 12.181 1.00 85.50 99 GLY A C 1
ATOM 832 O O . GLY A 1 99 ? -13.729 5.050 12.124 1.00 85.50 99 GLY A O 1
ATOM 833 N N . ILE A 1 100 ? -15.277 6.375 11.188 1.00 88.12 100 ILE A N 1
ATOM 834 C CA . ILE A 1 100 ? -14.491 6.613 9.967 1.00 88.12 100 ILE A CA 1
ATOM 835 C C . ILE A 1 100 ? -13.249 7.475 10.220 1.00 88.12 100 ILE A C 1
ATOM 837 O O . ILE A 1 100 ? -12.222 7.244 9.588 1.00 88.12 100 ILE A O 1
ATOM 841 N N . ASP A 1 101 ? -13.320 8.427 11.152 1.00 86.81 101 ASP A N 1
ATOM 842 C CA . ASP A 1 101 ? -12.185 9.277 11.517 1.00 86.81 101 ASP A CA 1
ATOM 843 C C . ASP A 1 101 ? -11.142 8.472 12.300 1.00 86.81 101 ASP A C 1
ATOM 845 O O . ASP A 1 101 ? -9.952 8.492 11.979 1.00 86.81 101 ASP A O 1
ATOM 849 N N . HIS A 1 102 ? -11.593 7.650 13.253 1.00 85.06 102 HIS A N 1
ATOM 850 C CA . HIS A 1 102 ? -10.720 6.715 13.960 1.00 85.06 102 HIS A CA 1
ATOM 851 C C . HIS A 1 102 ? -10.045 5.727 13.003 1.00 85.06 102 HIS A C 1
ATOM 853 O O . HIS A 1 102 ? -8.827 5.559 13.060 1.00 85.06 102 HIS A O 1
ATOM 859 N N . LEU A 1 103 ? -10.799 5.115 12.083 1.00 85.19 103 LEU A N 1
ATOM 860 C CA . LEU A 1 103 ? -10.233 4.213 11.078 1.00 85.19 103 LEU A CA 1
ATOM 861 C C . LEU A 1 103 ? -9.262 4.930 10.137 1.00 85.19 103 LEU A C 1
ATOM 863 O O . LEU A 1 103 ? -8.219 4.365 9.825 1.00 85.19 103 LEU A O 1
ATOM 867 N N . GLY A 1 104 ? -9.563 6.158 9.708 1.00 84.50 104 GLY A N 1
ATOM 868 C CA . GLY A 1 104 ? -8.661 6.964 8.883 1.00 84.50 104 GLY A CA 1
ATOM 869 C C . GLY A 1 104 ? -7.319 7.200 9.574 1.00 84.50 104 GLY A C 1
ATOM 870 O O . GLY A 1 104 ? -6.271 6.890 9.009 1.00 84.50 104 GLY A O 1
ATOM 871 N N . ASN A 1 105 ? -7.361 7.636 10.836 1.00 83.12 105 ASN A N 1
ATOM 872 C CA . ASN A 1 105 ? -6.167 7.867 11.648 1.00 83.12 105 ASN A CA 1
ATOM 873 C C . ASN A 1 105 ? -5.340 6.592 11.877 1.00 83.12 105 ASN A C 1
ATOM 875 O O . ASN A 1 105 ? -4.113 6.662 11.895 1.00 83.12 105 ASN A O 1
ATOM 879 N N . ILE A 1 106 ? -5.989 5.432 12.021 1.00 81.12 106 ILE A N 1
ATOM 880 C CA . ILE A 1 106 ? -5.309 4.134 12.164 1.00 81.12 106 ILE A CA 1
ATOM 881 C C 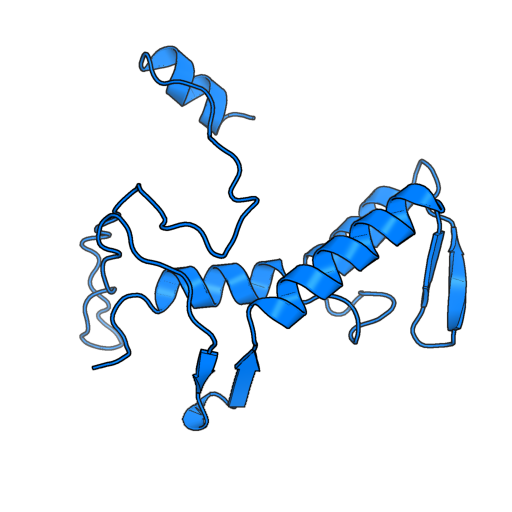. ILE A 1 106 ? -4.684 3.689 10.842 1.00 81.12 106 ILE A C 1
ATOM 883 O O . ILE A 1 106 ? -3.569 3.188 10.831 1.00 81.12 106 ILE A O 1
ATOM 887 N N . ILE A 1 107 ? -5.396 3.851 9.728 1.00 82.12 107 ILE A N 1
ATOM 888 C CA . ILE A 1 107 ? -4.957 3.373 8.416 1.00 82.12 107 ILE A CA 1
ATOM 889 C C . ILE A 1 107 ? -3.753 4.174 7.894 1.00 82.12 107 ILE A C 1
ATOM 891 O O . ILE A 1 107 ? -2.829 3.589 7.325 1.00 82.12 107 ILE A O 1
ATOM 895 N N . GLU A 1 108 ? -3.764 5.497 8.073 1.00 77.00 108 GLU A N 1
ATOM 896 C CA . GLU A 1 108 ? -2.633 6.371 7.731 1.00 77.00 108 GLU A CA 1
ATOM 897 C C . GLU A 1 108 ? -1.515 6.310 8.788 1.00 77.00 108 GLU A C 1
ATOM 899 O O . GLU A 1 108 ? -0.362 6.597 8.477 1.00 77.00 108 GLU A O 1
ATOM 904 N N . SER A 1 109 ? -1.835 5.890 10.019 1.00 70.75 109 SER A N 1
ATOM 905 C CA . SER A 1 109 ? -0.982 6.015 11.211 1.00 70.75 109 SER A CA 1
ATOM 906 C C . SER A 1 109 ? -0.607 7.466 11.517 1.00 70.75 109 SER A C 1
ATOM 908 O O . SER A 1 109 ? 0.562 7.831 11.664 1.00 70.75 109 SER A O 1
ATOM 910 N N . SER A 1 110 ? -1.609 8.342 11.609 1.00 67.19 110 SER A N 1
ATOM 911 C CA . SER A 1 110 ? -1.362 9.739 11.971 1.00 67.19 110 SER A CA 1
ATOM 912 C C . SER A 1 110 ? -0.867 9.852 13.424 1.00 67.19 110 SER A C 1
ATOM 914 O O . SER A 1 110 ? -1.022 8.940 14.242 1.00 67.19 110 SER A O 1
ATOM 916 N N . ILE A 1 111 ? -0.305 11.006 13.807 1.00 68.81 111 ILE A N 1
ATOM 917 C CA . ILE A 1 111 ? 0.088 11.262 15.208 1.00 68.81 111 ILE A CA 1
ATOM 918 C C . ILE A 1 111 ? -1.085 11.105 16.194 1.00 68.81 111 ILE A C 1
ATOM 920 O O . ILE A 1 111 ? -0.849 10.850 17.375 1.00 68.81 111 ILE A O 1
ATOM 924 N N . LEU A 1 112 ? -2.318 11.231 15.692 1.00 67.31 112 LEU A N 1
ATOM 925 C CA . LEU A 1 112 ? -3.574 11.097 16.424 1.00 67.31 112 LEU A CA 1
ATOM 926 C C . LEU A 1 112 ? -4.091 9.650 16.469 1.00 67.31 112 LEU A C 1
ATOM 928 O O . LEU A 1 112 ? -5.150 9.406 17.043 1.00 67.31 112 LEU A O 1
ATOM 932 N N . SER A 1 113 ? -3.372 8.688 15.879 1.00 66.81 113 SER A N 1
ATOM 933 C CA . SER A 1 113 ? -3.736 7.275 15.953 1.00 66.81 113 SER A CA 1
ATOM 934 C C . SER A 1 113 ? -3.799 6.822 17.411 1.00 66.81 113 SER A C 1
ATOM 936 O O . SER A 1 113 ? -2.840 6.967 18.176 1.00 66.81 113 SER A O 1
ATOM 938 N N . LEU A 1 114 ? -4.941 6.235 17.778 1.00 61.22 114 LEU A N 1
ATOM 939 C CA . LEU A 1 114 ? -5.226 5.717 19.119 1.00 61.22 114 LEU A CA 1
ATOM 940 C C . LEU A 1 114 ? -4.192 4.677 19.564 1.00 61.22 114 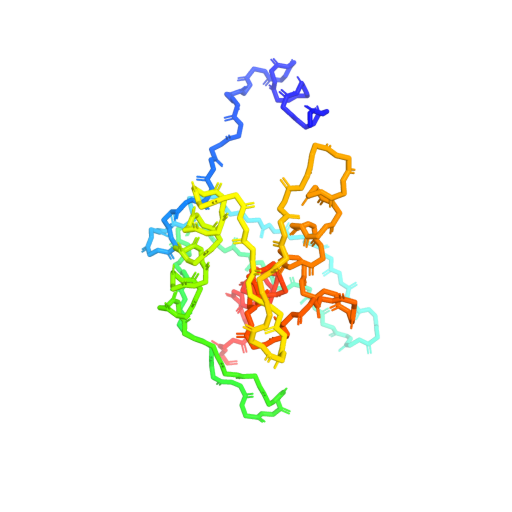LEU A C 1
ATOM 942 O O . LEU A 1 114 ? -3.957 4.514 20.763 1.00 61.22 114 LEU A O 1
ATOM 946 N N . ASN A 1 115 ? -3.560 3.986 18.609 1.00 63.81 115 ASN A N 1
ATOM 947 C CA . ASN A 1 115 ? -2.514 3.020 18.883 1.00 63.81 115 ASN A CA 1
ATOM 948 C C . ASN A 1 115 ? -1.476 2.966 17.750 1.00 63.81 115 ASN A C 1
ATOM 950 O O . ASN A 1 115 ? -1.669 2.288 16.749 1.00 63.81 115 ASN A O 1
ATOM 954 N N . LYS A 1 116 ? -0.335 3.637 17.940 1.00 60.19 116 LYS A N 1
ATOM 955 C CA . LYS A 1 116 ? 0.758 3.694 16.947 1.00 60.19 116 LYS A CA 1
ATOM 956 C C . LYS A 1 116 ? 1.458 2.357 16.693 1.00 60.19 116 LYS A C 1
ATOM 958 O O . LYS A 1 116 ? 2.076 2.181 15.655 1.00 60.19 116 LYS A O 1
ATOM 963 N N . ILE A 1 117 ? 1.357 1.401 17.622 1.00 56.66 117 ILE A N 1
ATOM 964 C CA . ILE A 1 117 ? 1.888 0.037 17.423 1.00 56.66 117 ILE A CA 1
ATOM 965 C C . ILE A 1 117 ? 1.042 -0.716 16.375 1.00 56.66 117 ILE A C 1
ATOM 967 O O . ILE A 1 117 ? 1.444 -1.750 15.835 1.00 56.66 117 ILE A O 1
ATOM 971 N N . TYR A 1 118 ? -0.141 -0.186 16.063 1.00 53.22 118 TYR A N 1
ATOM 972 C CA . TYR A 1 118 ? -1.019 -0.663 15.021 1.00 53.22 118 TYR A CA 1
ATOM 973 C C . TYR A 1 118 ? -0.918 0.280 13.808 1.00 53.22 118 TYR A C 1
ATOM 975 O O . TYR A 1 118 ? -1.576 1.309 13.751 1.00 53.22 118 TYR A O 1
ATOM 983 N N . MET A 1 119 ? -0.216 -0.216 12.782 1.00 59.53 119 MET A N 1
ATOM 984 C CA . MET A 1 119 ? -0.575 -0.069 11.359 1.00 59.53 119 MET A CA 1
ATOM 985 C C . MET A 1 119 ? 0.016 1.113 10.590 1.00 59.53 119 MET A C 1
ATOM 987 O O . MET A 1 119 ? -0.677 2.055 10.249 1.00 59.53 119 MET A O 1
ATOM 991 N N . GLU A 1 120 ? 1.257 0.975 10.129 1.00 61.16 120 GLU A N 1
ATOM 992 C CA . GLU A 1 120 ? 1.861 1.883 9.139 1.00 61.16 120 GLU A CA 1
ATOM 993 C C . GLU A 1 120 ? 1.714 1.346 7.699 1.00 61.16 120 GLU A C 1
ATOM 995 O O . GLU A 1 120 ? 2.669 1.314 6.930 1.00 61.16 120 GLU A O 1
ATOM 1000 N N . ILE A 1 121 ? 0.530 0.859 7.298 1.00 60.75 121 ILE A N 1
ATOM 1001 C CA . ILE A 1 121 ? 0.380 0.165 5.997 1.00 60.75 121 ILE A CA 1
ATOM 1002 C C . ILE A 1 121 ? 0.621 1.113 4.810 1.00 60.75 121 ILE A C 1
ATOM 1004 O O . ILE A 1 121 ? 1.300 0.737 3.852 1.00 60.75 121 ILE A O 1
ATOM 1008 N N . TYR A 1 122 ? 0.054 2.324 4.845 1.00 60.19 122 TYR A N 1
ATOM 1009 C CA . TYR A 1 122 ? 0.117 3.251 3.706 1.00 60.19 122 TYR A CA 1
ATOM 1010 C C . TYR A 1 122 ? 1.493 3.896 3.543 1.00 60.19 122 TYR A C 1
ATOM 1012 O O . TYR A 1 122 ? 2.003 3.945 2.426 1.00 60.19 122 TYR A O 1
ATOM 1020 N N . ILE A 1 123 ? 2.129 4.286 4.651 1.00 61.56 123 ILE A N 1
ATOM 1021 C CA . ILE A 1 123 ? 3.493 4.835 4.645 1.00 61.56 123 ILE A CA 1
ATOM 1022 C C . ILE A 1 123 ? 4.465 3.821 4.028 1.00 61.56 123 ILE A C 1
ATOM 1024 O O . ILE A 1 123 ? 5.302 4.171 3.199 1.00 61.56 123 ILE A O 1
ATOM 1028 N N . ILE A 1 124 ? 4.312 2.541 4.369 1.00 61.78 124 ILE A N 1
ATOM 1029 C CA . ILE A 1 124 ? 5.188 1.484 3.867 1.00 61.78 124 ILE A CA 1
ATOM 1030 C C . ILE A 1 124 ? 4.967 1.202 2.378 1.00 61.78 124 ILE A C 1
ATOM 1032 O O . ILE A 1 124 ? 5.940 1.033 1.644 1.00 61.78 124 ILE A O 1
ATOM 1036 N N . LEU A 1 125 ? 3.717 1.181 1.898 1.00 59.31 125 LEU A N 1
ATOM 1037 C CA . LEU A 1 125 ? 3.434 1.000 0.467 1.00 59.31 125 LEU A CA 1
ATOM 1038 C C . LEU A 1 125 ? 4.053 2.107 -0.398 1.00 59.31 125 LEU A C 1
ATOM 1040 O O . LEU A 1 125 ? 4.531 1.824 -1.501 1.00 59.31 125 LEU A O 1
ATOM 1044 N N . ASP A 1 126 ? 4.087 3.341 0.105 1.00 63.97 126 ASP A N 1
ATOM 1045 C CA . ASP A 1 126 ? 4.732 4.453 -0.593 1.00 63.97 126 ASP A CA 1
ATOM 1046 C C . ASP A 1 126 ? 6.254 4.271 -0.661 1.00 63.97 126 ASP A C 1
ATOM 1048 O O . ASP A 1 126 ? 6.844 4.442 -1.731 1.00 63.97 126 ASP A O 1
ATOM 1052 N N . ILE A 1 127 ? 6.887 3.822 0.429 1.00 59.31 127 ILE A N 1
ATOM 1053 C CA . ILE A 1 127 ? 8.324 3.496 0.451 1.00 59.31 127 ILE A CA 1
ATOM 1054 C C . ILE A 1 127 ? 8.633 2.379 -0.562 1.00 59.31 127 ILE A C 1
ATOM 1056 O O . ILE A 1 127 ? 9.539 2.508 -1.387 1.00 59.31 127 ILE A O 1
ATOM 1060 N N . PHE A 1 128 ? 7.812 1.327 -0.593 1.00 57.66 128 PHE A N 1
ATOM 1061 C CA . PHE A 1 128 ? 7.945 0.227 -1.550 1.00 57.66 128 PHE A CA 1
ATOM 1062 C C . PHE A 1 128 ? 7.856 0.659 -3.017 1.00 57.66 128 PHE A C 1
ATOM 1064 O O . PHE A 1 128 ? 8.557 0.115 -3.877 1.00 57.66 128 PHE A O 1
ATOM 1071 N N . SER A 1 129 ? 6.995 1.631 -3.330 1.00 53.22 129 SER A N 1
ATOM 1072 C CA . SER A 1 129 ? 6.841 2.132 -4.698 1.00 53.22 129 SER A CA 1
ATOM 1073 C C . SER A 1 129 ? 8.025 2.989 -5.155 1.00 53.22 129 SER A C 1
ATOM 1075 O O . SER A 1 129 ? 8.265 3.079 -6.362 1.00 53.22 129 SER A O 1
ATOM 1077 N N . LEU A 1 130 ? 8.742 3.627 -4.230 1.00 51.53 130 LEU A N 1
ATOM 1078 C CA . LEU A 1 130 ? 9.915 4.452 -4.528 1.00 51.53 130 LEU A CA 1
ATOM 1079 C C . LEU A 1 130 ? 11.192 3.619 -4.708 1.00 51.53 130 LEU A C 1
ATOM 1081 O O . LEU A 1 130 ? 12.095 4.020 -5.441 1.00 51.53 130 LEU A O 1
ATOM 1085 N N . ASP A 1 131 ? 11.245 2.434 -4.104 1.00 50.72 131 ASP A N 1
ATOM 1086 C CA . ASP A 1 131 ? 12.489 1.682 -3.925 1.00 50.72 131 ASP A CA 1
ATOM 1087 C C . ASP A 1 131 ? 12.813 0.671 -5.036 1.00 50.72 131 ASP A C 1
ATOM 1089 O O . ASP A 1 131 ? 13.849 0.008 -4.980 1.00 50.72 131 ASP A O 1
ATOM 1093 N N . SER A 1 132 ? 12.015 0.593 -6.109 1.00 45.25 132 SER A N 1
ATOM 1094 C CA . SER A 1 132 ? 12.215 -0.396 -7.189 1.00 45.25 132 SER A CA 1
ATOM 1095 C C . SER A 1 132 ? 13.576 -0.324 -7.920 1.00 45.25 132 SER A C 1
ATOM 1097 O O . SER A 1 132 ? 13.837 -1.188 -8.755 1.00 45.25 132 SER A O 1
ATOM 1099 N N . VAL A 1 133 ? 14.459 0.651 -7.637 1.00 42.78 133 VAL A N 1
ATOM 1100 C CA . VAL A 1 133 ? 15.811 0.741 -8.246 1.00 42.78 133 VAL A CA 1
ATOM 1101 C C . VAL A 1 133 ? 16.908 1.248 -7.292 1.00 42.78 133 VAL A C 1
ATOM 1103 O O . VAL A 1 133 ? 18.039 1.425 -7.727 1.00 42.78 133 VAL A O 1
ATOM 1106 N N . MET A 1 134 ? 16.654 1.461 -5.995 1.00 39.12 134 MET A N 1
ATOM 1107 C CA . MET A 1 134 ? 17.705 1.975 -5.089 1.00 39.12 134 MET A CA 1
ATOM 1108 C C . MET A 1 134 ? 18.501 0.873 -4.365 1.00 39.12 134 MET A C 1
ATOM 1110 O O . MET A 1 134 ? 19.300 1.158 -3.481 1.00 39.12 134 MET A O 1
ATOM 1114 N N . ILE A 1 135 ? 18.316 -0.389 -4.767 1.00 36.47 135 ILE A N 1
ATOM 1115 C CA . ILE A 1 135 ? 19.152 -1.522 -4.354 1.00 36.47 135 ILE A CA 1
ATOM 1116 C C . ILE A 1 135 ? 19.930 -2.014 -5.581 1.00 36.47 135 ILE A C 1
ATOM 1118 O O . ILE A 1 135 ? 19.596 -3.025 -6.202 1.00 36.47 135 ILE A O 1
ATOM 1122 N N . ARG A 1 136 ? 20.951 -1.245 -5.959 1.00 34.47 136 ARG A N 1
ATOM 1123 C CA . ARG A 1 136 ? 22.174 -1.716 -6.619 1.00 34.47 136 ARG A CA 1
ATOM 1124 C C . ARG A 1 136 ? 23.343 -0.859 -6.170 1.00 34.47 136 ARG A C 1
ATOM 1126 O O . ARG A 1 136 ? 23.160 0.376 -6.109 1.00 34.47 136 ARG A O 1
#

InterPro domains:
  IPR000896 Hemocyanin/hexamerin middle domain [PF00372] (1-122)
  IPR008922 Di-copper centre-containing domain superfamily [G3DSA:1.10.1280.10] (1-129)
  IPR008922 Di-copper centre-containing domain superfamily [SSF48056] (1-123)
  IPR013788 Hemocyanin/hexamerin [PTHR11511] (1-120)

Sequence (136 aa):
ARYNFERLCNNLARTKRLVNWREPIEEAYFPKLDSLVSSRVWPPRFANTKLSDINREMDQIRYDIQDMERWRDRIYAAIHSGAVLDSQGQTVELTEREGIDHLGNIIESSILSLNKIYMEIYIILDIFSLDSVMIR

Nearest PDB structures (foldseek):
  8jib-assembly1_D  TM=9.835E-01  e=1.028E-14  Aedes aegypti
  8jib-assembly1_K  TM=9.834E-01  e=1.099E-14  Aedes aegypti
  8jib-assembly1_E  TM=9.827E-01  e=1.175E-14  Aedes aegypti
  8jib-assembly1_L  TM=9.833E-01  e=1.437E-14  Aedes aegypti
  3hhs-assembly1_B  TM=9.745E-01  e=8.007E-13  Manduca sexta

Mean predicted aligned error: 7.67 Å

Solvent-accessible surface area (backbone atoms only — not comparable to full-atom values): 8171 Å² total; per-residue (Å²): 113,69,69,49,52,56,30,50,78,67,81,38,76,70,81,80,79,92,79,62,67,82,50,55,41,67,75,53,47,73,74,85,43,73,35,82,91,76,73,42,65,56,58,43,38,59,61,51,46,58,69,70,67,46,78,37,77,93,78,72,44,73,50,48,64,65,58,48,53,53,36,54,53,50,51,51,49,28,63,74,68,40,34,44,65,35,74,87,69,47,78,46,71,48,44,95,83,55,23,64,57,56,49,47,26,30,50,58,41,43,97,79,22,60,29,77,94,48,32,58,51,52,61,49,53,54,52,59,68,59,48,65,55,76,83,121

Organism: Triatoma infestans (NCBI:txid30076)